Protein AF-A0A174NGF4-F1 (afdb_monomer)

Structure (mmCIF, N/CA/C/O backbone):
data_AF-A0A174NGF4-F1
#
_entry.id   AF-A0A174NGF4-F1
#
loop_
_atom_site.group_PDB
_atom_site.id
_atom_site.type_symbol
_atom_site.label_atom_id
_atom_site.label_alt_id
_atom_site.label_comp_id
_atom_site.label_asym_id
_atom_site.label_entity_id
_atom_site.label_seq_id
_atom_site.pdbx_PDB_ins_code
_atom_site.Cartn_x
_atom_site.Cartn_y
_atom_site.Cartn_z
_atom_site.occupancy
_atom_site.B_iso_or_equiv
_atom_site.auth_seq_id
_atom_site.auth_comp_id
_atom_site.auth_asym_id
_atom_site.auth_atom_id
_atom_site.pdbx_PDB_model_num
ATOM 1 N N . MET A 1 1 ? -4.625 -6.754 -15.437 1.00 59.94 1 MET A N 1
ATOM 2 C CA . ME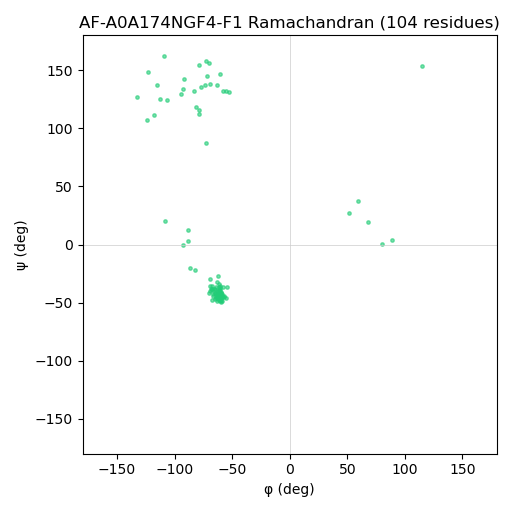T A 1 1 ? -5.678 -6.961 -14.424 1.00 59.94 1 MET A CA 1
ATOM 3 C C . MET A 1 1 ? -4.991 -7.612 -13.247 1.00 59.94 1 MET A C 1
ATOM 5 O O . MET A 1 1 ? -4.504 -8.724 -13.407 1.00 59.94 1 MET A O 1
ATOM 9 N N . PHE A 1 2 ? -4.865 -6.899 -12.129 1.00 63.38 2 PHE A N 1
ATOM 10 C CA . PHE A 1 2 ? -4.316 -7.480 -10.907 1.00 63.38 2 PHE A CA 1
ATOM 11 C C . PHE A 1 2 ? -5.181 -8.655 -10.433 1.00 63.38 2 PHE A C 1
ATOM 13 O O . PH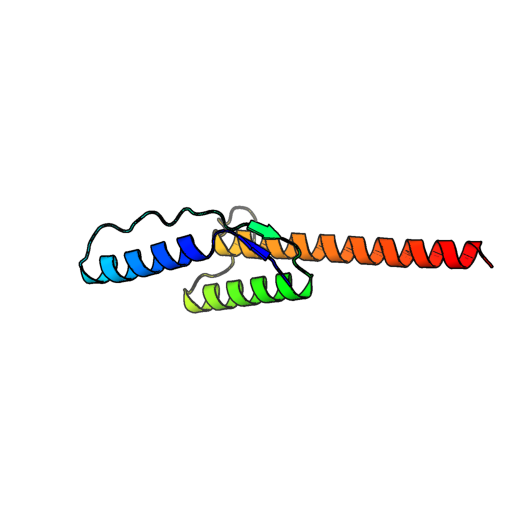E A 1 2 ? -6.406 -8.645 -10.594 1.00 63.38 2 PHE A O 1
ATOM 20 N N . VAL A 1 3 ? -4.543 -9.650 -9.826 1.00 69.44 3 VAL A N 1
ATOM 21 C CA . VAL A 1 3 ? -5.232 -10.713 -9.088 1.00 69.44 3 VAL A CA 1
ATOM 22 C C . VAL A 1 3 ? -4.982 -10.440 -7.615 1.00 69.44 3 VAL A C 1
ATOM 24 O O . VAL A 1 3 ? -3.836 -10.273 -7.208 1.00 69.44 3 VAL A O 1
ATOM 27 N N . ILE A 1 4 ? -6.059 -10.322 -6.835 1.00 76.75 4 ILE A N 1
ATOM 28 C CA . ILE A 1 4 ? -5.958 -10.114 -5.391 1.00 76.75 4 ILE A CA 1
ATOM 29 C C . ILE A 1 4 ? -6.596 -11.301 -4.694 1.00 76.75 4 ILE A C 1
ATOM 31 O O . ILE A 1 4 ? -7.820 -11.461 -4.719 1.00 76.75 4 ILE A O 1
ATOM 35 N N . GLU A 1 5 ? -5.772 -12.100 -4.029 1.00 76.94 5 GLU A N 1
ATOM 36 C CA . GLU A 1 5 ? -6.249 -13.228 -3.246 1.00 76.94 5 GLU A CA 1
ATOM 37 C C . GLU A 1 5 ? -6.505 -12.825 -1.785 1.00 76.94 5 GLU A C 1
ATOM 39 O O . GLU A 1 5 ? -5.796 -12.021 -1.178 1.00 76.94 5 GLU A O 1
ATOM 44 N N . GLY A 1 6 ? -7.568 -13.378 -1.195 1.00 78.12 6 GLY A N 1
ATOM 45 C CA . GLY A 1 6 ? -7.865 -13.204 0.229 1.00 78.12 6 GLY A CA 1
ATOM 46 C C . GLY A 1 6 ? -8.717 -11.983 0.592 1.00 78.12 6 GLY A C 1
ATOM 47 O O . GLY A 1 6 ? -8.998 -11.798 1.783 1.00 78.12 6 GLY A O 1
ATOM 48 N N . MET A 1 7 ? -9.192 -11.210 -0.395 1.00 84.06 7 MET A N 1
ATOM 49 C CA . MET A 1 7 ? -10.044 -10.026 -0.189 1.00 84.06 7 MET A CA 1
ATOM 50 C C . MET A 1 7 ? -11.374 -10.319 0.503 1.00 84.06 7 MET A C 1
ATOM 52 O O . MET A 1 7 ? -11.819 -9.512 1.321 1.00 84.06 7 MET A O 1
ATOM 56 N N . ASP A 1 8 ? -12.002 -11.462 0.235 1.00 84.19 8 ASP A N 1
ATOM 57 C CA . ASP A 1 8 ? -13.310 -11.788 0.821 1.00 84.19 8 ASP A CA 1
ATOM 58 C C . ASP A 1 8 ? -13.244 -11.883 2.343 1.00 84.19 8 ASP A C 1
ATOM 60 O O . ASP A 1 8 ? -14.042 -11.284 3.064 1.00 84.19 8 ASP A O 1
ATOM 64 N N . LYS A 1 9 ? -12.202 -12.542 2.850 1.00 82.38 9 LYS A N 1
ATOM 65 C CA . LYS A 1 9 ? -11.972 -12.674 4.291 1.00 82.38 9 LYS A CA 1
ATOM 66 C C . LYS A 1 9 ? -11.589 -11.33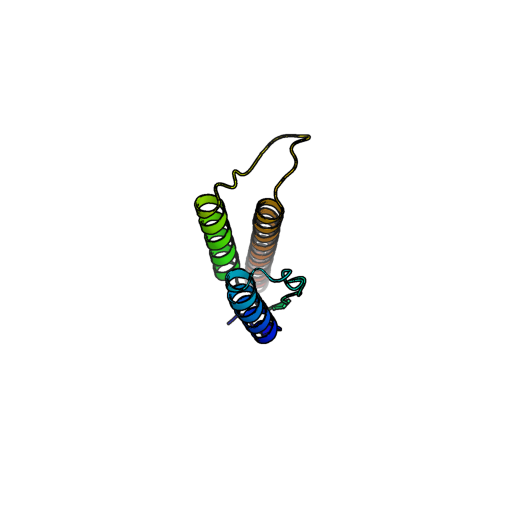4 4.931 1.00 82.38 9 LYS A C 1
ATOM 68 O O . LYS A 1 9 ? -11.905 -11.101 6.095 1.00 82.38 9 LYS A O 1
ATOM 73 N N . VAL A 1 10 ? -10.943 -10.427 4.192 1.00 83.69 10 VAL A N 1
ATOM 74 C CA . VAL A 1 10 ? -10.679 -9.056 4.670 1.00 83.69 10 VAL A CA 1
ATOM 75 C C . VAL A 1 10 ? -11.988 -8.280 4.808 1.00 83.69 10 VAL A C 1
ATOM 77 O O . VAL A 1 10 ? -12.239 -7.698 5.866 1.00 83.69 10 VAL A O 1
ATOM 80 N N . ARG A 1 11 ? -12.853 -8.319 3.785 1.00 87.81 11 ARG A N 1
ATOM 81 C CA . ARG A 1 11 ? -14.182 -7.684 3.821 1.00 87.81 11 ARG A CA 1
ATOM 82 C C . ARG A 1 11 ? -15.017 -8.205 4.988 1.00 87.81 11 ARG A C 1
ATOM 84 O O . ARG A 1 11 ? -15.574 -7.409 5.743 1.00 87.81 11 ARG A O 1
ATOM 91 N N . GLU A 1 12 ? -15.022 -9.518 5.190 1.00 89.62 12 GLU A N 1
ATOM 92 C CA . GLU A 1 12 ? -15.738 -10.168 6.287 1.00 89.62 12 GLU A CA 1
ATOM 93 C C . GLU A 1 12 ? -15.256 -9.681 7.668 1.00 89.62 12 GLU A C 1
ATOM 95 O O . GLU A 1 12 ? -16.063 -9.317 8.529 1.00 89.62 12 GLU A O 1
ATOM 100 N N . VAL A 1 13 ? -13.937 -9.626 7.894 1.00 87.81 13 VAL A N 1
ATOM 101 C CA . VAL A 1 13 ? -13.363 -9.154 9.167 1.00 87.81 13 VAL A CA 1
ATOM 102 C C . VAL A 1 13 ? -13.666 -7.673 9.405 1.00 87.81 13 VAL A C 1
ATOM 104 O O . VAL A 1 13 ? -13.960 -7.289 10.542 1.00 87.81 13 VAL A O 1
ATOM 107 N N . ILE A 1 14 ? -13.633 -6.837 8.361 1.00 88.62 14 ILE A N 1
ATOM 108 C CA . ILE A 1 14 ? -14.002 -5.416 8.451 1.00 88.62 14 ILE A CA 1
ATOM 109 C C . ILE A 1 14 ? -15.466 -5.274 8.871 1.00 88.62 14 ILE A C 1
ATOM 111 O O . ILE A 1 14 ? -15.765 -4.529 9.808 1.00 88.62 14 ILE A O 1
ATOM 115 N N . GLU A 1 15 ? -16.376 -6.013 8.237 1.00 91.31 15 GLU A N 1
ATOM 116 C CA . GLU A 1 15 ? -17.803 -5.941 8.548 1.00 91.31 15 GLU A CA 1
ATOM 117 C C . GLU A 1 15 ? -18.097 -6.409 9.981 1.00 91.31 15 GLU A C 1
ATOM 119 O O . GLU A 1 15 ? -18.787 -5.725 10.747 1.00 91.31 15 GLU A O 1
ATOM 124 N N . LYS A 1 16 ? -17.491 -7.531 10.393 1.00 92.06 16 LYS A N 1
ATOM 125 C CA . LYS A 1 16 ? -17.584 -8.040 11.768 1.00 92.06 16 LYS A CA 1
ATOM 126 C C . LYS A 1 16 ? -17.043 -7.031 12.781 1.00 92.06 16 LYS A C 1
ATOM 128 O O . LYS A 1 16 ? -17.657 -6.828 13.830 1.00 92.06 16 LYS A O 1
ATOM 133 N N . ASN A 1 17 ? -15.933 -6.360 12.478 1.00 92.19 17 ASN A N 1
ATOM 134 C CA . ASN A 1 17 ? -15.369 -5.329 13.349 1.00 92.19 17 ASN A CA 1
ATOM 135 C C . ASN A 1 17 ? -16.232 -4.065 13.415 1.00 92.19 17 ASN A C 1
ATOM 137 O O . ASN A 1 17 ? -16.362 -3.483 14.492 1.00 92.19 17 ASN A O 1
ATOM 141 N N . ARG A 1 18 ? -16.874 -3.667 12.311 1.00 91.56 18 ARG A N 1
ATOM 142 C CA . ARG A 1 18 ? -17.823 -2.545 12.298 1.00 91.56 18 ARG A CA 1
ATOM 143 C C . ARG A 1 18 ? -19.012 -2.822 13.218 1.00 91.56 18 ARG A C 1
ATOM 145 O O . ARG A 1 18 ? -19.346 -1.969 14.036 1.00 91.56 18 ARG A O 1
ATOM 152 N N . LYS A 1 19 ? -19.579 -4.033 13.151 1.00 93.44 19 LYS A N 1
ATOM 153 C CA . LYS A 1 19 ? -20.643 -4.493 14.061 1.00 93.44 19 LYS A CA 1
ATOM 154 C C . LYS A 1 19 ? -20.162 -4.482 15.516 1.00 93.44 19 LYS A C 1
ATOM 156 O O . LYS A 1 19 ? -20.795 -3.857 16.360 1.00 93.44 19 LYS A O 1
ATOM 161 N N . ARG A 1 20 ? -18.993 -5.070 15.805 1.00 92.75 20 ARG A N 1
ATOM 162 C CA . ARG A 1 20 ? -18.414 -5.120 17.164 1.00 92.75 20 ARG A CA 1
ATOM 163 C C . ARG A 1 20 ? -18.115 -3.748 17.768 1.00 92.75 20 ARG A C 1
ATOM 165 O O . ARG A 1 20 ? -18.278 -3.592 18.974 1.00 92.75 20 ARG A O 1
ATOM 172 N N . LYS A 1 21 ? -17.727 -2.760 16.952 1.00 92.06 21 LYS A N 1
ATOM 173 C CA . LYS A 1 21 ? -17.501 -1.375 17.396 1.00 92.06 21 LYS A CA 1
ATOM 174 C C . LYS A 1 21 ? -18.7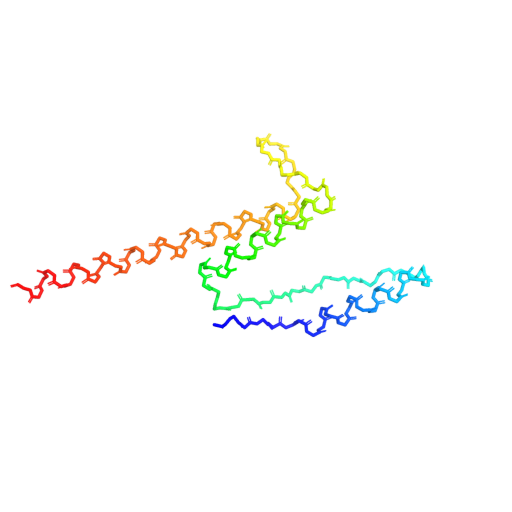73 -0.749 17.978 1.00 92.06 21 LYS A C 1
ATOM 176 O O . LYS A 1 21 ? -18.682 -0.062 18.990 1.00 92.06 21 LYS A O 1
ATOM 181 N N . LEU A 1 22 ? -19.939 -1.015 17.381 1.00 91.44 22 LEU A N 1
ATOM 182 C CA . LEU A 1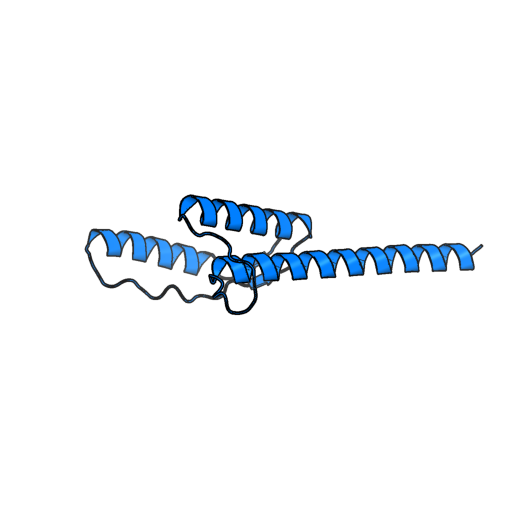 22 ? -21.231 -0.500 17.861 1.00 91.44 22 LEU A CA 1
ATOM 183 C C . LEU A 1 22 ? -21.611 -1.098 19.216 1.00 91.44 22 LEU A C 1
ATOM 185 O O . LEU A 1 22 ? -22.033 -0.384 20.118 1.00 91.44 22 LEU A O 1
ATOM 189 N N . VAL A 1 23 ? -21.388 -2.402 19.374 1.00 93.69 23 VAL A N 1
ATOM 190 C CA . VAL A 1 23 ? -21.680 -3.139 20.612 1.00 93.69 23 VAL A CA 1
ATOM 191 C C . VAL A 1 23 ? -20.507 -3.139 21.611 1.00 93.69 23 VAL A C 1
ATOM 193 O O . VAL A 1 23 ? -20.519 -3.897 22.572 1.00 93.69 23 VAL A O 1
ATOM 196 N N . LYS A 1 24 ? -19.479 -2.298 21.394 1.00 92.25 24 LYS A N 1
ATOM 197 C CA . LYS A 1 24 ? -18.272 -2.141 22.241 1.00 92.25 24 LYS A CA 1
ATOM 198 C C . LYS A 1 24 ? -17.536 -3.451 22.579 1.00 92.25 24 LYS A C 1
ATOM 200 O O . LYS A 1 24 ? -16.837 -3.540 23.586 1.00 92.25 24 LYS A O 1
ATOM 205 N N . HIS A 1 25 ? -17.640 -4.462 21.721 1.00 92.81 25 HIS 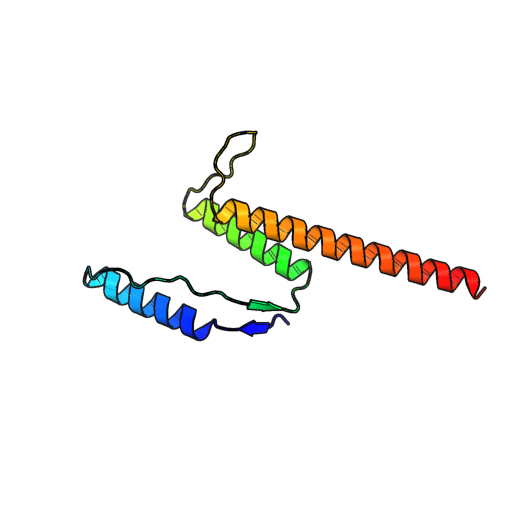A N 1
ATOM 206 C CA . HIS A 1 25 ? -16.892 -5.707 21.881 1.00 92.81 25 HIS A CA 1
ATOM 207 C C . HIS A 1 25 ? -15.440 -5.551 21.416 1.00 92.81 25 HIS A C 1
ATOM 209 O O . HIS A 1 25 ? -15.125 -4.751 20.532 1.00 92.81 25 HIS A O 1
ATOM 215 N N . LYS A 1 26 ? -14.550 -6.388 21.967 1.00 90.06 26 LYS A N 1
ATOM 216 C CA . LYS A 1 26 ? -13.140 -6.458 21.560 1.00 90.06 26 LYS A CA 1
ATOM 217 C C . LYS A 1 26 ? -13.015 -6.654 20.043 1.00 90.06 26 LYS A C 1
ATOM 219 O O . LYS A 1 26 ? -13.640 -7.555 19.464 1.00 90.06 26 LYS A O 1
ATOM 224 N N . LYS A 1 27 ? -12.166 -5.823 19.428 1.00 88.75 27 LYS A N 1
ATOM 225 C CA . LYS A 1 27 ? -11.822 -5.881 18.004 1.00 88.75 27 LYS A CA 1
ATOM 226 C C . LYS A 1 27 ? -11.233 -7.253 17.664 1.00 88.75 27 LYS A C 1
ATOM 228 O O . LYS A 1 27 ? -10.348 -7.747 18.362 1.00 88.75 27 LYS A O 1
ATOM 233 N N . LEU A 1 28 ? -11.727 -7.859 16.592 1.00 87.31 28 LEU A N 1
ATOM 234 C CA . LEU A 1 28 ? -11.112 -9.031 15.982 1.00 87.31 28 LEU A CA 1
ATOM 235 C C . LEU A 1 28 ? -9.797 -8.623 15.327 1.00 87.31 28 LEU A C 1
ATOM 237 O O . LEU A 1 28 ? -9.737 -7.586 14.659 1.00 87.31 28 LEU A O 1
ATOM 241 N N . SER A 1 29 ? -8.773 -9.459 15.498 1.00 82.00 29 SER A N 1
ATOM 242 C CA . SER A 1 29 ? -7.510 -9.281 14.792 1.00 82.00 29 SER A CA 1
ATOM 243 C C . SER A 1 29 ? -7.765 -9.228 13.290 1.00 82.00 29 SER A C 1
ATOM 245 O O . SER A 1 29 ? -8.496 -10.043 12.731 1.00 82.00 29 SER A O 1
ATOM 247 N N . ASN A 1 30 ? -7.167 -8.230 12.661 1.00 74.56 30 ASN A N 1
ATOM 248 C CA . ASN A 1 30 ? -7.244 -7.952 11.239 1.00 74.56 30 ASN A CA 1
ATOM 249 C C . ASN A 1 30 ? -5.913 -8.272 10.536 1.00 74.56 30 ASN A C 1
ATOM 251 O O . ASN A 1 30 ? -5.675 -7.792 9.433 1.00 74.56 30 ASN A O 1
ATOM 255 N N . ASN A 1 31 ? -5.068 -9.102 11.163 1.00 65.75 31 ASN A N 1
ATOM 256 C CA . ASN A 1 31 ? -3.826 -9.600 10.579 1.00 65.75 31 ASN A CA 1
ATOM 257 C C . ASN A 1 31 ? -4.159 -10.625 9.496 1.00 65.75 31 ASN A C 1
ATOM 259 O O . ASN A 1 31 ? -4.261 -11.823 9.764 1.00 65.75 31 ASN A O 1
ATOM 263 N N . ARG A 1 32 ? -4.373 -10.144 8.275 1.00 68.69 32 ARG A N 1
ATOM 264 C CA . ARG A 1 32 ? -4.537 -10.998 7.108 1.00 68.69 32 ARG A CA 1
ATOM 265 C C . ARG A 1 32 ? -3.678 -10.467 5.976 1.00 68.69 32 ARG A C 1
ATOM 267 O O . ARG A 1 32 ? -3.741 -9.283 5.666 1.00 68.69 32 ARG A O 1
ATOM 274 N N . ILE A 1 33 ? -2.858 -11.352 5.424 1.00 70.31 33 ILE A N 1
ATOM 275 C CA . ILE A 1 33 ? -1.997 -11.060 4.282 1.00 70.31 33 ILE A CA 1
ATOM 276 C C . ILE A 1 33 ? -2.881 -11.081 3.034 1.00 70.31 33 ILE A C 1
ATOM 278 O O . ILE A 1 33 ? -3.761 -11.938 2.910 1.00 70.31 33 ILE A O 1
ATOM 282 N N . ILE A 1 34 ? -2.684 -10.087 2.176 1.00 76.94 34 ILE A N 1
ATOM 283 C CA . ILE A 1 34 ? -3.291 -9.992 0.854 1.00 76.94 34 ILE A CA 1
ATOM 284 C C . ILE A 1 34 ? -2.140 -10.147 -0.129 1.00 76.94 34 ILE A C 1
ATOM 286 O O . ILE A 1 34 ? -1.163 -9.403 -0.035 1.00 76.94 34 ILE A O 1
ATOM 290 N N . GLU A 1 35 ? -2.259 -11.098 -1.043 1.00 77.44 35 GLU A N 1
ATOM 291 C CA . GLU A 1 35 ? -1.297 -11.274 -2.126 1.00 77.44 35 GLU A CA 1
ATOM 292 C C . GLU A 1 35 ? -1.808 -10.515 -3.352 1.00 77.44 35 GLU A C 1
ATOM 294 O O . GLU A 1 35 ? -2.992 -10.596 -3.697 1.00 77.44 35 GLU A O 1
ATOM 299 N N . ILE A 1 36 ? -0.930 -9.698 -3.938 1.00 76.75 36 ILE A N 1
ATOM 300 C CA . ILE A 1 36 ? -1.220 -8.869 -5.107 1.00 76.75 36 ILE A CA 1
ATOM 301 C C . ILE A 1 36 ? -0.194 -9.220 -6.175 1.00 76.75 36 ILE A C 1
ATOM 303 O O . ILE A 1 36 ? 0.959 -8.802 -6.084 1.00 76.75 36 ILE A O 1
ATOM 307 N N . ASP A 1 37 ? -0.651 -9.929 -7.200 1.00 75.62 37 ASP A N 1
ATOM 308 C CA . ASP A 1 37 ? 0.175 -10.315 -8.339 1.00 75.62 37 ASP A CA 1
ATOM 309 C C . ASP A 1 37 ? -0.205 -9.542 -9.604 1.00 75.62 37 ASP A C 1
ATOM 311 O O . ASP A 1 37 ? -1.297 -8.973 -9.729 1.00 75.62 37 ASP A O 1
ATOM 315 N N . ASN A 1 38 ? 0.710 -9.556 -10.579 1.00 76.31 38 ASN A N 1
ATOM 316 C CA . ASN A 1 38 ? 0.540 -8.951 -11.905 1.00 76.31 38 ASN A CA 1
ATOM 317 C C . ASN A 1 38 ? 0.258 -7.438 -11.873 1.00 76.31 38 ASN A C 1
ATOM 319 O O . ASN A 1 38 ? -0.528 -6.925 -12.672 1.00 76.31 38 ASN A O 1
ATOM 323 N N . CYS A 1 39 ? 0.895 -6.719 -10.947 1.00 80.00 39 CYS A N 1
ATOM 324 C CA . CYS A 1 39 ? 0.703 -5.282 -10.783 1.00 80.00 39 CYS A CA 1
ATOM 325 C C . CYS A 1 39 ? 1.550 -4.486 -11.791 1.00 80.00 39 CYS A C 1
ATOM 327 O O . CYS A 1 39 ? 2.780 -4.527 -11.762 1.00 80.00 39 CYS A O 1
ATOM 329 N N . SER A 1 40 ? 0.898 -3.721 -12.667 1.00 81.19 40 SER A N 1
ATOM 330 C CA . SER A 1 40 ? 1.576 -2.783 -13.567 1.00 81.19 40 SER A CA 1
ATOM 331 C C . SER A 1 40 ? 2.107 -1.552 -12.812 1.00 81.19 40 SER A C 1
ATOM 333 O O . SER A 1 40 ? 1.567 -1.189 -11.760 1.00 81.19 40 SER A O 1
ATOM 335 N N . PRO A 1 41 ? 3.105 -0.828 -13.357 1.00 82.81 41 PRO A N 1
ATOM 336 C CA . PRO A 1 41 ? 3.609 0.403 -12.740 1.00 82.81 41 PRO A CA 1
ATOM 337 C C . PRO A 1 41 ? 2.518 1.451 -12.455 1.00 82.81 41 PRO A C 1
ATOM 339 O O . PRO A 1 41 ? 2.547 2.115 -11.419 1.00 82.81 41 PRO A O 1
ATOM 342 N N . LEU A 1 42 ? 1.516 1.569 -13.335 1.00 82.94 42 LEU A N 1
ATOM 343 C CA . LEU A 1 42 ? 0.379 2.481 -13.151 1.00 82.94 42 LEU A CA 1
ATOM 344 C C . LEU A 1 42 ? -0.522 2.062 -11.980 1.00 82.94 42 LEU A C 1
ATOM 346 O O . LEU A 1 42 ? -1.001 2.910 -11.228 1.00 82.94 42 LEU A O 1
ATOM 350 N N . GLU A 1 43 ? -0.744 0.759 -11.799 1.00 85.31 43 GLU A N 1
ATOM 351 C CA . GLU A 1 43 ? -1.525 0.234 -10.674 1.00 85.31 43 GLU A CA 1
ATOM 352 C C . GLU A 1 43 ? -0.778 0.419 -9.347 1.00 85.31 43 GLU A C 1
ATOM 354 O O . GLU A 1 43 ? -1.387 0.844 -8.366 1.00 85.31 43 GLU A O 1
ATOM 359 N N . ILE A 1 44 ? 0.543 0.202 -9.329 1.00 88.44 44 ILE A N 1
ATOM 360 C CA . ILE A 1 44 ? 1.395 0.489 -8.164 1.00 88.44 44 ILE A CA 1
ATOM 361 C C . ILE A 1 44 ? 1.301 1.970 -7.790 1.00 88.44 44 ILE A C 1
ATOM 363 O O . ILE A 1 44 ? 1.106 2.300 -6.619 1.00 88.44 44 ILE A O 1
ATOM 367 N N . ARG A 1 45 ? 1.359 2.870 -8.780 1.00 87.94 45 ARG A N 1
ATOM 368 C CA . ARG A 1 45 ? 1.211 4.308 -8.536 1.00 87.94 45 ARG A CA 1
ATOM 369 C C . ARG A 1 45 ? -0.144 4.646 -7.917 1.00 87.94 45 ARG A C 1
ATOM 371 O O . ARG A 1 45 ? -0.206 5.360 -6.922 1.00 87.94 45 ARG A O 1
ATOM 378 N N . LYS A 1 46 ? -1.223 4.071 -8.448 1.00 89.94 46 LYS A N 1
ATOM 379 C CA . LYS A 1 46 ? -2.574 4.261 -7.907 1.00 89.94 46 LYS A CA 1
ATOM 380 C C . LYS A 1 46 ? -2.688 3.781 -6.455 1.00 89.94 46 LYS A C 1
ATOM 382 O O . LYS A 1 46 ? -3.369 4.416 -5.651 1.00 89.94 46 LYS A O 1
ATOM 387 N N . LEU A 1 47 ? -2.016 2.683 -6.096 1.00 89.00 47 LEU A N 1
ATOM 388 C CA . LEU A 1 47 ? -1.945 2.212 -4.709 1.00 89.00 47 LEU A CA 1
ATOM 389 C C . LEU A 1 47 ? -1.206 3.210 -3.804 1.00 89.00 47 LEU A C 1
ATOM 391 O O . LEU A 1 47 ? -1.682 3.483 -2.702 1.00 89.00 47 LEU A O 1
ATOM 395 N N . GLN A 1 48 ? -0.104 3.806 -4.265 1.00 91.31 48 GLN A N 1
ATOM 396 C CA . GLN A 1 48 ? 0.602 4.852 -3.514 1.00 91.31 48 GLN A CA 1
ATOM 397 C C . GLN A 1 48 ? -0.247 6.109 -3.296 1.00 91.31 48 GLN A C 1
ATOM 399 O O . GLN A 1 48 ? -0.286 6.640 -2.182 1.00 91.31 48 GLN A O 1
ATOM 404 N N . ASP A 1 49 ? -0.961 6.563 -4.328 1.00 92.69 49 ASP A N 1
ATOM 405 C CA . ASP A 1 49 ? -1.841 7.731 -4.228 1.00 92.69 49 ASP A CA 1
ATOM 406 C C . ASP A 1 49 ? -2.972 7.464 -3.218 1.00 92.69 49 ASP A C 1
ATOM 408 O O . ASP A 1 49 ? -3.279 8.312 -2.377 1.00 92.69 49 ASP A O 1
ATOM 412 N N . ASN A 1 50 ? -3.525 6.245 -3.211 1.00 92.62 50 ASN A N 1
ATOM 413 C CA . ASN A 1 50 ? -4.511 5.823 -2.215 1.00 92.62 50 ASN A CA 1
ATOM 414 C C . ASN A 1 50 ? -3.951 5.845 -0.786 1.00 92.62 50 ASN A C 1
ATOM 416 O O . ASN A 1 50 ? -4.614 6.356 0.116 1.00 92.62 50 ASN A O 1
ATOM 420 N N . LEU A 1 51 ? -2.738 5.324 -0.565 1.00 93.50 51 LEU A N 1
ATOM 421 C CA . LEU A 1 51 ? -2.093 5.383 0.751 1.00 93.50 51 LEU A CA 1
ATOM 422 C C . LEU A 1 51 ? -1.879 6.831 1.197 1.00 93.50 51 LEU A C 1
ATOM 424 O O . LEU A 1 51 ? -2.147 7.158 2.351 1.00 93.50 51 LEU A O 1
ATOM 428 N N . THR A 1 52 ? -1.462 7.709 0.286 1.00 93.38 52 THR A N 1
ATOM 429 C CA . THR A 1 52 ? -1.276 9.136 0.578 1.00 93.38 52 THR A CA 1
ATOM 430 C C . THR A 1 52 ? -2.592 9.803 0.973 1.00 93.38 52 THR A C 1
ATOM 432 O O . THR A 1 52 ? -2.639 10.513 1.977 1.00 93.38 52 THR A O 1
ATOM 435 N N . MET A 1 53 ? -3.685 9.531 0.252 1.00 95.12 53 MET A N 1
ATOM 436 C CA . MET A 1 53 ? -5.013 10.039 0.618 1.00 95.12 53 MET A CA 1
ATOM 437 C C . MET A 1 53 ? -5.450 9.556 2.005 1.00 95.12 53 MET A C 1
ATOM 439 O O . MET A 1 53 ? -5.957 10.349 2.800 1.00 95.12 53 MET A O 1
ATOM 443 N N . ILE A 1 54 ? -5.215 8.279 2.324 1.00 94.00 54 ILE A N 1
ATOM 444 C CA . ILE A 1 54 ? -5.513 7.726 3.651 1.00 94.00 54 ILE A CA 1
ATOM 445 C C . ILE A 1 54 ? -4.677 8.438 4.717 1.00 94.00 54 ILE A C 1
ATOM 447 O O . ILE A 1 54 ? -5.236 8.883 5.717 1.00 94.00 54 ILE A O 1
ATOM 451 N N . ALA A 1 55 ? -3.374 8.620 4.484 1.00 94.31 55 ALA A N 1
ATOM 452 C CA . ALA A 1 55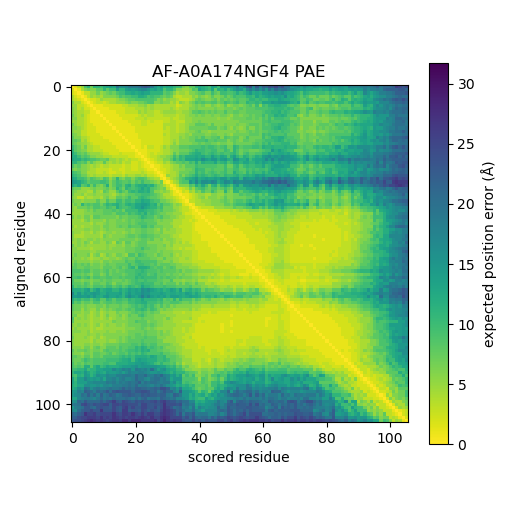 ? -2.481 9.316 5.407 1.00 94.31 55 ALA A CA 1
ATOM 453 C C . ALA A 1 55 ? -2.995 10.719 5.743 1.00 94.31 55 ALA A C 1
ATOM 455 O O . ALA A 1 55 ? -3.071 11.086 6.914 1.00 94.31 55 ALA A O 1
ATOM 456 N N . VAL A 1 56 ? -3.411 11.473 4.721 1.00 94.19 56 VAL A N 1
ATOM 457 C CA . VAL A 1 56 ? -4.004 12.805 4.888 1.00 94.19 56 VAL A CA 1
ATOM 458 C C . VAL A 1 56 ? -5.300 12.722 5.694 1.00 94.19 56 VAL A C 1
ATOM 460 O O . VAL A 1 56 ? -5.462 13.473 6.654 1.00 94.19 56 VAL A O 1
ATOM 463 N N . SER A 1 57 ? -6.195 11.788 5.357 1.00 93.69 57 SER A N 1
ATOM 464 C CA . SER A 1 57 ? -7.482 11.628 6.049 1.00 93.69 57 SER A CA 1
ATOM 465 C C . SER A 1 57 ? -7.338 11.236 7.526 1.00 93.69 57 SER A C 1
ATOM 467 O O . SER A 1 57 ? -8.143 11.651 8.356 1.00 93.69 57 SER A O 1
ATOM 469 N N . GLU A 1 58 ? -6.292 10.479 7.867 1.00 92.88 58 GLU A N 1
ATOM 470 C CA . GLU A 1 58 ? -5.993 10.035 9.232 1.00 92.88 58 GLU A CA 1
ATOM 471 C C . GLU A 1 58 ? -5.044 10.994 9.978 1.00 92.88 58 GLU A C 1
ATOM 473 O O . GLU A 1 58 ? -4.704 10.753 11.137 1.00 92.88 58 GLU A O 1
ATOM 478 N N . GLY A 1 59 ? -4.599 12.085 9.340 1.00 92.00 59 GLY A N 1
ATOM 479 C CA . GLY A 1 59 ? -3.652 13.039 9.926 1.00 92.00 59 GLY A CA 1
ATOM 480 C C . GLY A 1 59 ? -2.240 12.472 10.141 1.00 92.00 59 GLY A C 1
ATOM 481 O O . GLY A 1 59 ? -1.462 13.009 10.935 1.00 92.00 59 GLY A O 1
ATOM 482 N N . ILE A 1 60 ? -1.891 11.388 9.448 1.00 93.25 60 ILE A N 1
ATOM 483 C CA . ILE A 1 60 ? -0.574 10.752 9.501 1.00 93.25 60 ILE A CA 1
ATOM 484 C C . ILE A 1 60 ? 0.392 11.556 8.630 1.00 93.25 60 ILE A C 1
ATOM 486 O O . ILE A 1 60 ? 0.264 11.607 7.409 1.00 93.25 60 ILE A O 1
ATOM 490 N N . ARG A 1 61 ? 1.410 12.154 9.255 1.00 92.19 61 ARG A N 1
ATOM 491 C CA . ARG A 1 61 ? 2.485 12.859 8.543 1.00 92.19 61 ARG A CA 1
ATOM 492 C C . ARG A 1 61 ? 3.665 11.940 8.266 1.00 92.19 61 ARG A C 1
ATOM 494 O O . ARG A 1 61 ? 4.136 11.244 9.165 1.00 92.19 61 ARG A O 1
ATOM 501 N N . PHE A 1 62 ? 4.161 11.985 7.034 1.00 92.81 62 PHE A N 1
ATOM 502 C CA . PHE A 1 62 ? 5.395 11.300 6.663 1.00 92.81 62 PHE A CA 1
ATOM 503 C C 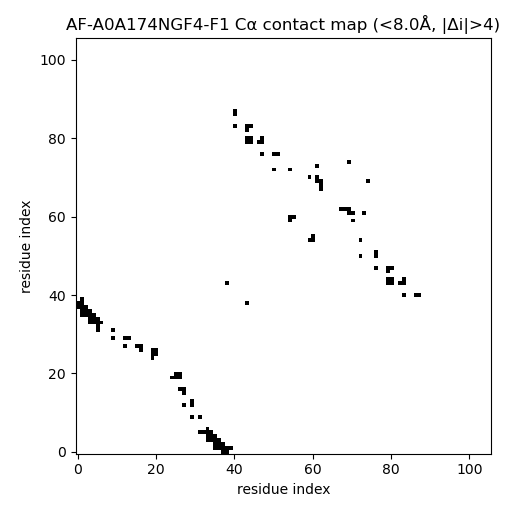. PHE A 1 62 ? 6.587 12.043 7.252 1.00 92.81 62 PHE A C 1
ATOM 505 O O . PHE A 1 62 ? 6.635 13.274 7.262 1.00 92.81 62 PHE A O 1
ATOM 512 N N . VAL A 1 63 ? 7.533 11.278 7.786 1.00 93.75 63 VAL A N 1
ATOM 513 C CA . VAL A 1 63 ? 8.720 11.805 8.455 1.00 93.75 63 VAL A CA 1
ATOM 514 C C . VAL A 1 63 ? 9.971 11.422 7.680 1.00 93.75 63 VAL A C 1
ATOM 516 O O . VAL A 1 63 ? 10.136 10.281 7.249 1.00 93.75 63 VAL A O 1
ATOM 519 N N . TYR A 1 64 ? 10.879 12.381 7.544 1.00 90.62 64 TYR A N 1
ATOM 520 C CA . TYR A 1 64 ? 12.153 12.211 6.856 1.00 90.62 64 TYR A CA 1
ATOM 521 C C . TYR A 1 64 ? 13.301 12.566 7.811 1.00 90.62 64 TYR A C 1
ATOM 523 O O . TYR A 1 64 ? 13.143 13.402 8.702 1.00 90.62 64 TYR A O 1
ATOM 531 N N . GLY A 1 65 ? 14.449 11.906 7.645 1.00 87.62 65 GLY A N 1
ATOM 532 C CA . GLY A 1 65 ? 15.643 12.102 8.476 1.00 87.62 65 GLY A CA 1
ATOM 533 C C . GLY A 1 65 ? 16.036 10.877 9.310 1.00 87.62 65 GLY A C 1
ATOM 534 O O . GLY A 1 65 ? 15.212 10.025 9.647 1.00 87.62 65 GLY A O 1
ATOM 535 N N . LYS A 1 66 ? 17.331 10.782 9.637 1.00 84.75 66 LYS A N 1
ATOM 536 C CA . LYS A 1 66 ? 17.893 9.676 10.428 1.00 84.75 66 LYS A CA 1
ATOM 537 C C . LYS A 1 66 ? 17.283 9.658 11.838 1.00 84.75 66 LYS A C 1
ATOM 539 O O . LYS A 1 66 ? 17.121 10.702 12.462 1.00 84.75 66 LYS A O 1
ATOM 544 N N . GLY A 1 67 ? 16.934 8.469 12.331 1.00 85.19 67 GLY A N 1
ATOM 545 C CA . GLY A 1 67 ? 16.392 8.270 13.683 1.00 85.19 67 GLY A CA 1
ATOM 546 C C . GLY A 1 67 ? 14.899 8.580 13.862 1.00 85.19 67 GLY A C 1
ATOM 547 O O . GLY A 1 67 ? 14.378 8.421 14.964 1.00 85.19 67 GLY A O 1
ATOM 548 N N . LYS A 1 68 ? 14.174 8.996 12.813 1.00 90.50 68 LYS A N 1
ATOM 549 C CA . LYS A 1 68 ? 12.713 9.169 12.872 1.00 90.50 68 LYS A CA 1
ATOM 550 C C . LYS A 1 68 ? 12.001 7.831 12.648 1.00 90.50 68 LYS A C 1
ATOM 552 O O . LYS A 1 68 ? 12.300 7.113 11.696 1.00 90.50 68 LYS A O 1
ATOM 557 N N . ARG A 1 69 ? 11.028 7.505 13.506 1.00 90.81 69 ARG A N 1
ATOM 558 C CA . ARG A 1 69 ? 10.197 6.301 13.356 1.00 90.81 69 ARG A CA 1
ATOM 559 C C . ARG A 1 69 ? 9.114 6.546 12.307 1.00 90.81 69 ARG A C 1
ATOM 561 O O . ARG A 1 69 ? 8.204 7.336 12.540 1.00 90.81 69 ARG A O 1
ATOM 568 N N . LYS A 1 70 ? 9.216 5.855 11.173 1.00 92.88 70 LYS A N 1
ATOM 569 C CA . LYS A 1 70 ? 8.213 5.888 10.102 1.00 92.88 70 LYS A CA 1
ATOM 570 C C . LYS A 1 70 ? 6.954 5.130 10.527 1.00 92.88 70 LYS A C 1
ATOM 572 O O . LYS A 1 70 ? 7.043 4.132 11.246 1.00 92.88 70 LYS A O 1
ATOM 577 N N . SER A 1 71 ? 5.788 5.608 10.098 1.00 93.25 71 SER A N 1
ATOM 578 C CA . SER A 1 71 ? 4.540 4.858 10.259 1.00 93.25 71 SER A CA 1
ATOM 579 C C . SER A 1 71 ? 4.543 3.634 9.337 1.00 93.25 71 SER A C 1
ATOM 581 O O . SER A 1 71 ? 5.222 3.631 8.311 1.00 93.25 71 SER A O 1
ATOM 583 N N . VAL A 1 72 ? 3.757 2.606 9.674 1.00 91.56 72 VAL A N 1
ATOM 584 C CA . VAL A 1 72 ? 3.591 1.423 8.804 1.00 91.56 72 VAL A CA 1
ATOM 585 C C . VAL A 1 72 ? 3.070 1.838 7.424 1.00 91.56 72 VAL A C 1
ATOM 587 O O . VAL A 1 72 ? 3.511 1.320 6.407 1.00 91.56 72 VAL A O 1
ATOM 590 N N . LEU A 1 73 ? 2.185 2.836 7.382 1.00 93.12 73 LEU A N 1
ATOM 591 C CA . LEU A 1 73 ? 1.653 3.374 6.134 1.00 93.12 73 LEU A CA 1
ATOM 592 C C . LEU A 1 73 ? 2.750 4.031 5.281 1.00 93.12 73 LEU A C 1
ATOM 594 O O . LEU A 1 73 ? 2.799 3.799 4.076 1.00 93.12 73 LEU A O 1
ATOM 598 N N . GLN A 1 74 ? 3.656 4.804 5.891 1.00 94.19 74 GLN A N 1
ATOM 599 C CA . GLN A 1 74 ? 4.796 5.380 5.174 1.00 94.19 74 GLN A CA 1
ATOM 600 C C . GLN A 1 74 ? 5.747 4.290 4.660 1.00 94.19 74 GLN A C 1
ATOM 602 O O . GLN A 1 74 ? 6.217 4.389 3.533 1.00 94.19 74 GLN A O 1
ATOM 607 N N . GLN A 1 75 ? 6.018 3.252 5.459 1.00 93.44 75 GLN A N 1
ATOM 608 C CA . GLN A 1 75 ? 6.855 2.121 5.036 1.00 93.44 75 GLN A CA 1
ATOM 609 C C . GLN A 1 75 ? 6.267 1.436 3.796 1.00 93.44 75 GLN A C 1
ATOM 611 O O . GLN A 1 75 ? 6.961 1.304 2.795 1.00 93.44 75 GLN A O 1
ATOM 616 N N . LEU A 1 76 ? 4.965 1.128 3.812 1.00 92.38 76 LEU A N 1
ATOM 617 C CA . LEU A 1 76 ? 4.258 0.558 2.659 1.00 92.38 76 LEU A CA 1
ATOM 618 C C . LEU A 1 76 ? 4.307 1.475 1.428 1.00 92.38 76 LEU A C 1
ATOM 620 O O . LEU A 1 76 ? 4.522 1.007 0.312 1.00 92.38 76 LEU A O 1
ATOM 624 N N . HIS A 1 77 ? 4.129 2.785 1.613 1.00 94.19 77 HIS A N 1
ATOM 625 C CA . HIS A 1 77 ? 4.219 3.747 0.514 1.00 94.19 77 HIS A CA 1
ATOM 626 C C . HIS A 1 77 ? 5.613 3.742 -0.139 1.00 94.19 77 HIS A C 1
ATOM 628 O O . HIS A 1 77 ? 5.721 3.747 -1.367 1.00 94.19 77 HIS A O 1
ATOM 634 N N . GLU A 1 78 ? 6.675 3.727 0.670 1.00 93.31 78 GLU A N 1
ATOM 635 C CA . GLU A 1 78 ? 8.066 3.686 0.201 1.00 93.31 78 GLU A CA 1
ATOM 636 C C . GLU A 1 78 ? 8.423 2.342 -0.460 1.00 93.31 78 GLU A C 1
ATOM 638 O O . GLU A 1 78 ? 9.108 2.327 -1.482 1.00 93.31 78 GLU A O 1
ATOM 643 N N . GLU A 1 79 ? 7.928 1.218 0.064 1.00 92.31 79 GLU A N 1
ATOM 644 C CA . GLU A 1 79 ? 8.109 -0.113 -0.536 1.00 92.31 79 GLU A CA 1
ATOM 645 C C . GLU A 1 79 ? 7.475 -0.203 -1.929 1.00 92.31 79 GLU A C 1
ATOM 647 O O . GLU A 1 79 ? 8.110 -0.684 -2.873 1.00 92.31 79 GLU A O 1
ATOM 652 N N . LEU A 1 80 ? 6.255 0.323 -2.090 1.00 91.25 80 LEU A N 1
ATOM 653 C CA . LEU A 1 80 ? 5.607 0.427 -3.399 1.00 91.25 80 LEU A CA 1
ATOM 654 C C . LEU A 1 80 ? 6.407 1.318 -4.360 1.00 91.25 80 LEU A C 1
ATOM 656 O O . LEU A 1 80 ? 6.508 0.997 -5.543 1.00 91.25 80 LEU A O 1
ATOM 660 N N . GLU A 1 81 ? 7.034 2.391 -3.864 1.00 91.00 81 GLU A N 1
ATOM 661 C CA . GLU A 1 81 ? 7.865 3.284 -4.687 1.00 91.00 81 GLU A CA 1
ATOM 662 C C . GLU A 1 81 ? 9.080 2.546 -5.243 1.00 91.00 81 GLU A C 1
ATOM 664 O O . GLU A 1 81 ? 9.393 2.633 -6.430 1.00 91.00 81 GLU A O 1
ATOM 669 N N . GLN A 1 82 ? 9.754 1.788 -4.378 1.00 90.88 82 GLN A N 1
ATOM 670 C CA . GLN A 1 82 ? 10.913 0.985 -4.751 1.00 90.88 82 GLN A CA 1
ATOM 671 C C . GLN A 1 82 ? 10.534 -0.163 -5.685 1.00 90.88 82 GLN A C 1
ATOM 673 O O . GLN A 1 82 ? 11.314 -0.520 -6.566 1.00 90.88 82 GLN A O 1
ATOM 678 N N . CYS A 1 83 ? 9.356 -0.762 -5.503 1.00 88.00 83 CYS A N 1
ATOM 679 C CA . CYS A 1 83 ? 8.834 -1.768 -6.422 1.00 88.00 83 CYS A CA 1
ATOM 680 C C . CYS A 1 83 ? 8.599 -1.168 -7.818 1.00 88.00 83 CYS A C 1
ATOM 682 O O . CYS A 1 83 ? 9.100 -1.695 -8.810 1.00 88.00 83 CYS A O 1
ATOM 684 N N . GLY A 1 84 ? 7.926 -0.014 -7.888 1.00 87.31 84 GLY A N 1
ATOM 685 C CA . GLY A 1 84 ? 7.665 0.691 -9.143 1.00 87.31 84 GLY A CA 1
ATOM 686 C C . GLY A 1 84 ? 8.940 1.112 -9.879 1.00 87.31 84 GLY A C 1
ATOM 687 O O . GLY A 1 84 ? 9.034 0.903 -11.087 1.00 87.31 84 GLY A O 1
ATOM 688 N N . LYS A 1 85 ? 9.943 1.643 -9.163 1.00 87.62 85 LYS A N 1
ATOM 689 C CA . LYS A 1 85 ? 11.246 2.008 -9.754 1.00 87.62 85 LYS A CA 1
ATOM 690 C C . LYS A 1 85 ? 11.952 0.803 -10.368 1.00 87.62 85 LYS A C 1
ATOM 692 O O . LYS A 1 85 ? 12.314 0.862 -11.537 1.00 87.62 85 LYS A O 1
ATOM 697 N N . ARG A 1 86 ? 12.038 -0.312 -9.633 1.00 87.19 86 ARG A N 1
ATOM 698 C CA . ARG A 1 86 ? 12.639 -1.556 -10.143 1.00 87.19 86 ARG A CA 1
ATOM 699 C C . ARG A 1 86 ? 11.947 -2.051 -11.413 1.00 87.19 86 ARG A C 1
ATOM 701 O O . ARG A 1 86 ? 12.612 -2.417 -12.373 1.00 87.19 86 ARG A O 1
ATOM 708 N N . LEU A 1 87 ? 10.614 -2.028 -11.449 1.00 84.25 87 LEU A N 1
ATOM 709 C CA . LEU A 1 87 ? 9.842 -2.416 -12.637 1.00 84.25 87 LEU A CA 1
ATOM 710 C C . LEU A 1 87 ? 10.137 -1.530 -13.857 1.00 84.25 87 LEU A C 1
ATOM 712 O O . LEU A 1 87 ? 10.221 -2.038 -14.975 1.00 84.25 87 LEU A O 1
ATOM 716 N N . MET A 1 88 ? 10.307 -0.222 -13.653 1.00 83.50 88 MET A N 1
ATOM 717 C CA . MET A 1 88 ? 10.663 0.706 -14.729 1.00 83.50 88 MET A CA 1
ATOM 718 C C . MET A 1 88 ? 12.099 0.491 -15.224 1.00 83.50 88 MET A C 1
ATOM 720 O O . MET A 1 88 ? 12.312 0.451 -16.433 1.00 83.50 88 MET A O 1
ATOM 724 N N . GLU A 1 89 ? 13.054 0.262 -14.320 1.00 83.06 89 GLU A N 1
ATOM 725 C CA . GLU A 1 89 ? 14.445 -0.072 -14.669 1.00 83.06 89 GLU A CA 1
ATOM 726 C C . GLU A 1 89 ? 14.522 -1.345 -15.528 1.00 83.06 89 GLU A C 1
ATOM 728 O O . GLU A 1 89 ? 15.222 -1.379 -16.542 1.00 83.06 89 GLU A O 1
ATOM 733 N N . TYR A 1 90 ? 13.744 -2.382 -15.190 1.00 78.88 90 TYR A N 1
ATOM 734 C CA . TYR A 1 90 ? 13.648 -3.581 -16.027 1.00 78.88 90 TYR A CA 1
ATOM 735 C C . TYR A 1 90 ? 13.118 -3.271 -17.433 1.00 78.88 90 TYR A C 1
ATOM 737 O O . TYR A 1 90 ? 13.677 -3.769 -18.409 1.00 78.88 90 TYR A O 1
ATOM 745 N N . LYS A 1 91 ? 12.079 -2.432 -17.564 1.00 77.25 91 LYS A N 1
ATOM 746 C CA . LYS A 1 91 ? 11.534 -2.027 -18.875 1.00 77.25 91 LYS A CA 1
ATOM 747 C C . LYS A 1 91 ? 12.595 -1.348 -19.742 1.00 77.25 91 LYS A C 1
ATOM 749 O O . LYS A 1 91 ? 12.727 -1.693 -20.914 1.00 77.25 91 LYS A O 1
ATOM 754 N N . GLU A 1 92 ? 13.367 -0.429 -19.165 1.00 74.75 92 GLU A N 1
ATOM 755 C CA . GLU A 1 92 ? 14.456 0.257 -19.871 1.00 74.75 92 GLU A CA 1
ATOM 756 C C . GLU A 1 92 ? 15.529 -0.731 -20.350 1.00 74.75 92 GLU A C 1
ATOM 758 O O . GLU A 1 92 ? 15.983 -0.644 -21.492 1.00 74.75 92 GLU A O 1
ATOM 763 N N . CYS A 1 93 ? 15.868 -1.735 -19.535 1.00 74.50 93 CYS A N 1
ATOM 764 C CA . CYS A 1 93 ? 16.824 -2.777 -19.918 1.00 74.50 93 CYS A CA 1
ATOM 765 C C . CYS A 1 93 ? 16.337 -3.607 -21.120 1.00 74.50 93 CYS A C 1
ATOM 767 O O . CYS A 1 93 ? 17.123 -3.895 -22.026 1.00 74.50 93 CYS A O 1
ATOM 769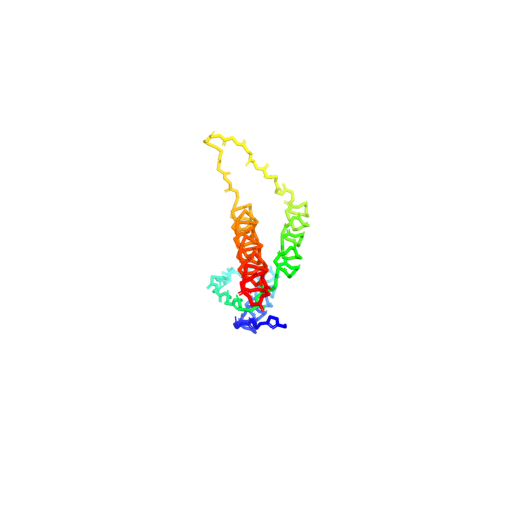 N N . PHE A 1 94 ? 15.047 -3.958 -21.171 1.00 70.00 94 PHE A N 1
ATOM 770 C CA . PHE A 1 94 ? 14.463 -4.673 -22.313 1.00 70.00 94 PHE A CA 1
ATOM 771 C C . PHE A 1 94 ? 14.420 -3.818 -23.585 1.00 70.00 94 PHE A C 1
ATOM 773 O O . PHE A 1 94 ? 14.709 -4.324 -24.670 1.00 70.00 94 PHE A O 1
ATOM 780 N N . GLU A 1 95 ? 14.106 -2.525 -23.474 1.00 75.38 95 GLU A N 1
ATOM 781 C CA . GLU A 1 95 ? 14.101 -1.617 -24.628 1.00 75.38 95 GLU A CA 1
ATOM 782 C C . GLU A 1 95 ? 15.505 -1.413 -25.214 1.00 75.38 95 GLU A C 1
ATOM 784 O O . GLU A 1 95 ? 15.662 -1.367 -26.436 1.00 75.38 95 GLU A O 1
ATOM 789 N N . ILE A 1 96 ? 16.534 -1.326 -24.366 1.00 74.31 96 ILE A N 1
ATOM 790 C CA . ILE A 1 96 ? 17.934 -1.248 -24.803 1.00 74.31 96 ILE A CA 1
ATOM 791 C C . ILE A 1 96 ? 18.350 -2.546 -25.501 1.00 74.31 96 ILE A C 1
ATOM 793 O O . ILE A 1 96 ? 18.905 -2.497 -26.597 1.00 74.31 96 ILE A O 1
ATOM 797 N N . MET A 1 97 ? 18.045 -3.705 -24.911 1.00 64.00 97 MET A N 1
ATOM 798 C CA . MET A 1 97 ? 18.403 -5.005 -25.485 1.00 64.00 97 MET A CA 1
ATOM 799 C C . MET A 1 97 ? 17.726 -5.244 -26.843 1.00 64.00 97 MET A C 1
ATOM 801 O O . MET A 1 97 ? 18.388 -5.670 -27.786 1.00 64.00 97 MET A O 1
ATOM 805 N N . GLY A 1 98 ? 16.441 -4.897 -26.980 1.00 65.06 98 GLY A N 1
ATOM 806 C CA . GLY A 1 98 ? 15.718 -5.004 -28.252 1.00 65.06 98 GLY A CA 1
ATOM 807 C C . GLY A 1 98 ? 16.277 -4.085 -29.342 1.00 65.06 98 GLY A C 1
ATOM 808 O O . GLY A 1 98 ? 16.370 -4.484 -30.502 1.00 65.06 98 GLY A O 1
ATOM 809 N N . LYS A 1 99 ? 16.720 -2.877 -28.972 1.00 73.44 99 LYS A N 1
ATOM 810 C CA . LYS A 1 99 ? 17.419 -1.977 -29.899 1.00 73.44 99 LYS A CA 1
ATOM 811 C C . LYS A 1 99 ? 18.778 -2.543 -30.315 1.00 73.44 99 LYS A C 1
ATOM 813 O O . LYS A 1 99 ? 19.079 -2.518 -31.500 1.00 73.44 99 LYS A O 1
ATOM 818 N N . ILE A 1 100 ? 19.570 -3.085 -29.383 1.00 68.44 100 ILE A N 1
ATOM 819 C CA . ILE A 1 100 ? 20.884 -3.686 -29.683 1.00 68.44 100 ILE A CA 1
ATOM 820 C C . ILE A 1 100 ? 20.753 -4.852 -30.671 1.00 68.44 100 ILE A C 1
ATOM 822 O O . ILE A 1 100 ? 21.505 -4.880 -31.641 1.00 68.44 100 ILE A O 1
ATOM 826 N N . LEU A 1 101 ? 19.790 -5.765 -30.478 1.00 56.66 101 LEU A N 1
ATOM 827 C CA . LEU A 1 101 ? 19.543 -6.844 -31.446 1.00 56.66 101 LEU A CA 1
ATOM 828 C C . LEU A 1 101 ? 19.194 -6.288 -32.834 1.00 56.66 101 LEU A C 1
ATOM 830 O O . LEU A 1 101 ? 19.795 -6.691 -33.822 1.00 56.66 101 LEU A O 1
ATOM 834 N N . SER A 1 102 ? 18.313 -5.285 -32.904 1.00 60.75 102 SER A N 1
ATOM 835 C CA . SER A 1 102 ? 17.935 -4.666 -34.181 1.00 60.75 102 SER A CA 1
ATOM 836 C C . SER A 1 102 ? 19.098 -3.988 -34.919 1.00 60.75 102 SER A C 1
ATOM 838 O O . SER A 1 102 ? 19.022 -3.866 -36.138 1.00 60.75 102 SER A O 1
ATOM 840 N N . TYR A 1 103 ? 20.131 -3.510 -34.218 1.00 59.38 103 TYR A N 1
ATOM 841 C CA . TYR A 1 103 ? 21.336 -2.943 -34.840 1.00 59.38 103 TYR A CA 1
ATOM 842 C C . TYR A 1 103 ? 22.350 -4.006 -35.274 1.00 59.38 103 TYR A C 1
ATOM 844 O O . TYR A 1 103 ? 23.196 -3.702 -36.104 1.00 59.38 103 TYR A O 1
ATOM 852 N N . MET A 1 104 ? 22.303 -5.213 -34.703 1.00 56.97 104 MET A N 1
ATOM 853 C CA . MET A 1 104 ? 23.183 -6.324 -35.090 1.00 56.97 104 MET A CA 1
ATOM 854 C C . MET A 1 104 ? 22.632 -7.140 -36.268 1.00 56.97 104 MET A C 1
ATOM 856 O O . MET A 1 104 ? 23.404 -7.821 -36.937 1.00 56.97 104 MET A O 1
ATOM 860 N N . ASP A 1 105 ? 21.324 -7.053 -36.525 1.00 55.16 105 ASP A N 1
ATOM 861 C CA . ASP A 1 105 ? 20.648 -7.679 -37.669 1.00 55.16 105 ASP A CA 1
ATOM 862 C C . ASP A 1 105 ? 20.625 -6.788 -38.941 1.00 55.16 105 ASP A C 1
ATOM 864 O O . ASP A 1 105 ? 20.030 -7.175 -39.950 1.00 55.16 105 ASP A O 1
ATOM 868 N N . MET A 1 106 ? 21.254 -5.601 -38.905 1.00 51.16 106 MET A N 1
ATOM 869 C CA . MET A 1 106 ? 21.481 -4.688 -40.046 1.00 51.16 106 MET A CA 1
ATOM 870 C C . MET A 1 106 ? 22.950 -4.683 -40.465 1.00 51.16 106 MET A C 1
ATOM 872 O O . MET A 1 106 ? 23.195 -4.635 -41.692 1.00 51.16 106 MET A O 1
#

Radius of gyration: 20.01 Å; Cα contacts (8 Å, |Δi|>4): 65; chains: 1; bounding box: 45×26×62 Å

pLDDT: mean 83.66, std 10.78, range [51.16, 95.12]

Organism: NCBI:txid40520

Foldseek 3Di:
DKDKPPVVVLVVLVVVQVVCVVVVHDRDDNPDDIDIPPADLVNLVVVLVVLVVVCVVVVNDADDDPPDDGDPSNVSSVVSVVVSVVNVVVVVVVVVVVVVVVVVVD

Solvent-accessible surface area (backbone atoms only — not comparable to full-atom values): 6396 Å² total; per-residue (Å²): 123,66,50,70,49,61,54,68,62,51,53,51,52,52,52,53,36,57,55,28,59,76,72,72,44,85,76,69,86,77,91,69,83,68,53,77,42,71,71,47,61,69,55,43,50,53,52,39,53,50,51,49,53,48,28,60,75,72,69,56,76,85,74,84,66,92,93,62,87,66,51,72,68,50,50,52,42,52,52,46,49,54,51,36,50,53,55,51,56,51,51,52,52,52,56,49,51,56,49,52,52,61,63,73,78,107

Mean predicted aligned error: 8.73 Å

Secondary structure (DSSP, 8-state):
--EEESHHHHHHHHHHHHHHHHTTPPPPP-----EEES--HHHHHHHHHHHHHHHHHTT-----STT----HHHHHHHHHHHHHHHHHHHHHHHHHHHHHHHHH--

Sequence (106 aa):
MFVIEGMDKVREVIEKNRKRKLVKHKKLSNNRIIEIDNCSPLEIRKLQDNLTMIAVSEGIRFVYGKGKRKSVLQQLHEELEQCGKRLMEYKECFEIMGKILSYMDM